Protein AF-A0A482X8E6-F1 (afdb_monomer)

Foldseek 3Di:
DDDPVVVVVVVVVVVVVVVVVVVVVVVVVVVVVVVVVFVVVVVVVPPDDDDDDDDDDDDDDDDDDPPDDPPDDDPDPVCLVDDPCPLVVVVVVLVVCCVPVVVDVVSVVVVCVSVVVVVD

Organism: Laodelphax striatellus (NCBI:txid195883)

Solvent-accessible surface area (backbone atoms only — not comparable to full-atom values): 7670 Å² total; per-residue (Å²): 134,78,57,73,70,58,54,50,51,51,52,51,53,51,50,52,50,49,55,51,54,49,52,53,49,51,51,51,50,54,52,48,53,56,50,49,56,57,49,55,58,51,60,74,60,67,88,63,83,90,80,86,83,88,80,90,84,90,81,92,79,85,90,73,94,71,95,74,71,75,85,75,75,81,88,47,67,72,58,69,76,63,52,91,56,58,66,65,56,49,46,69,61,45,52,58,38,54,72,78,37,66,87,42,66,65,48,53,53,53,47,49,58,49,31,55,76,68,76,94

InterPro domains:
  IPR021183 N-terminal acetyltransferase A, auxiliary subunit [PF12569] (1-120)

Secondary structure (DSSP, 8-state):
---HHHHHHHHHHHHHHHHHHHHHHHHHHHHHHHHHHHHHHHHHTTTS--------------S---TTS--PPP--HHHHHT-S-HHHHHHHHHHHHHHH-TT-HHHHHHHHHHHHHHT-

Radius of gyration: 27.65 Å; Cα contacts (8 Å, |Δi|>4): 21; chains: 1; bounding box: 57×36×81 Å

Sequence (120 aa):
NLAPSELKKLRNKQRKAKRKAELEKAQQVAAAEKREQHNKSRQAAGAAGGGAGGGAGGGGGADTAEPDLPQLDELVPDKLARVEDPLGQAIRFLQPLQQLCANQVETHLMGFEIYSRKGK

Mean predicted aligned error: 18.12 Å

pLDDT: mean 75.26, std 20.66, range [29.31, 97.62]

Structure (mmCIF, N/CA/C/O backbone):
data_AF-A0A482X8E6-F1
#
_entry.id   AF-A0A482X8E6-F1
#
loop_
_atom_site.group_PDB
_atom_site.id
_atom_site.type_symbol
_atom_site.label_atom_id
_atom_site.label_alt_id
_atom_site.label_comp_id
_atom_site.label_asym_id
_atom_site.label_entity_id
_atom_site.label_seq_id
_atom_site.pdbx_PDB_ins_code
_atom_site.Cartn_x
_atom_site.Cartn_y
_atom_site.Cartn_z
_atom_site.occupancy
_atom_site.B_iso_or_equiv
_atom_site.auth_seq_id
_atom_site.auth_comp_id
_atom_site.auth_asym_id
_atom_site.auth_atom_id
_atom_site.pdbx_PDB_model_num
ATOM 1 N N . ASN A 1 1 ? 38.240 -6.029 -62.771 1.00 67.25 1 ASN A N 1
ATOM 2 C CA . ASN A 1 1 ? 36.826 -5.633 -62.959 1.00 67.25 1 ASN A CA 1
ATOM 3 C C . ASN A 1 1 ? 35.924 -6.713 -62.384 1.00 67.25 1 ASN A C 1
ATOM 5 O O . ASN A 1 1 ? 35.838 -7.778 -62.975 1.00 67.25 1 ASN A O 1
ATOM 9 N N . LEU A 1 2 ? 35.340 -6.497 -61.196 1.00 68.19 2 LEU A N 1
ATOM 10 C CA . LEU A 1 2 ? 34.406 -7.465 -60.598 1.00 68.19 2 LEU A CA 1
ATOM 11 C C . LEU A 1 2 ? 33.139 -7.571 -61.453 1.00 68.19 2 LEU A C 1
ATOM 13 O O . LEU A 1 2 ? 32.633 -6.556 -61.932 1.00 68.19 2 LEU A O 1
ATOM 17 N N . ALA A 1 3 ? 32.610 -8.789 -61.590 1.00 72.81 3 ALA A N 1
ATOM 18 C CA . ALA A 1 3 ? 31.346 -9.024 -62.272 1.00 72.81 3 ALA A CA 1
ATOM 19 C C . ALA A 1 3 ? 30.212 -8.203 -61.614 1.00 72.81 3 ALA A C 1
ATOM 21 O O . ALA A 1 3 ? 30.176 -8.064 -60.384 1.00 72.81 3 ALA A O 1
ATOM 22 N N . PRO A 1 4 ? 29.264 -7.664 -62.401 1.00 70.56 4 PRO A N 1
ATOM 23 C CA . PRO A 1 4 ? 28.223 -6.757 -61.906 1.00 70.56 4 PRO A CA 1
ATOM 24 C C . PRO A 1 4 ? 27.350 -7.356 -60.785 1.00 70.56 4 PRO A C 1
ATOM 26 O O . PRO A 1 4 ? 26.844 -6.624 -59.930 1.00 70.56 4 PRO A O 1
ATOM 29 N N . SER A 1 5 ? 27.221 -8.685 -60.725 1.00 70.88 5 SER A N 1
ATOM 30 C CA . SER A 1 5 ? 26.515 -9.419 -59.666 1.00 70.88 5 SER A CA 1
ATOM 31 C C . SER A 1 5 ? 27.229 -9.370 -58.306 1.00 70.88 5 SER A C 1
ATOM 33 O O . SER A 1 5 ? 26.584 -9.153 -57.277 1.00 70.88 5 SER A O 1
ATOM 35 N N . GLU A 1 6 ? 28.556 -9.491 -58.286 1.00 76.62 6 GLU A N 1
ATOM 36 C CA . GLU A 1 6 ? 29.377 -9.433 -57.068 1.00 76.62 6 GLU A CA 1
ATOM 37 C C . GLU A 1 6 ? 29.485 -8.000 -56.531 1.00 76.62 6 GLU A C 1
ATOM 39 O O . GLU A 1 6 ? 29.415 -7.763 -55.323 1.00 76.62 6 GLU A O 1
ATOM 44 N N . LEU A 1 7 ? 29.511 -7.014 -57.431 1.00 71.75 7 LEU A N 1
ATOM 45 C CA . LEU A 1 7 ? 29.468 -5.588 -57.092 1.00 71.75 7 LEU A CA 1
ATOM 46 C C . LEU A 1 7 ? 28.164 -5.207 -56.366 1.00 71.75 7 LEU A C 1
ATOM 48 O O . LEU A 1 7 ? 28.181 -4.441 -55.398 1.00 71.75 7 LEU A O 1
ATOM 52 N N . LYS A 1 8 ? 27.028 -5.781 -56.785 1.00 77.69 8 LYS A N 1
ATOM 53 C CA . LYS A 1 8 ? 25.724 -5.576 -56.133 1.00 77.69 8 LYS A CA 1
ATOM 54 C C . LYS A 1 8 ? 25.665 -6.232 -54.750 1.00 77.69 8 LYS A C 1
ATOM 56 O O . LYS A 1 8 ? 25.189 -5.605 -53.802 1.00 77.69 8 LYS A O 1
ATOM 61 N N . LYS A 1 9 ? 26.191 -7.453 -54.601 1.00 83.12 9 LYS A N 1
ATOM 62 C CA . LYS A 1 9 ? 26.277 -8.142 -53.298 1.00 83.12 9 LYS A CA 1
ATOM 63 C C . LYS A 1 9 ? 27.169 -7.385 -52.315 1.00 83.12 9 LYS A C 1
ATOM 65 O O . LYS A 1 9 ? 26.769 -7.183 -51.168 1.00 83.12 9 LYS A O 1
ATOM 70 N N . LEU A 1 10 ? 28.326 -6.902 -52.768 1.00 77.38 10 LEU A N 1
ATOM 71 C CA . LEU A 1 10 ? 29.250 -6.115 -51.950 1.00 77.38 10 LEU A CA 1
ATOM 72 C C . LEU A 1 10 ? 28.598 -4.811 -51.469 1.00 77.38 10 LEU A C 1
ATOM 74 O O . LEU A 1 10 ? 28.631 -4.506 -50.276 1.00 77.38 10 LEU A O 1
ATOM 78 N N . ARG A 1 11 ? 27.929 -4.081 -52.372 1.00 82.19 11 ARG A N 1
ATOM 79 C CA . ARG A 1 11 ? 27.195 -2.850 -52.033 1.00 82.19 11 ARG A CA 1
ATOM 80 C C . ARG A 1 11 ? 26.067 -3.114 -51.037 1.00 82.19 11 ARG A C 1
ATOM 82 O O . ARG A 1 11 ? 25.924 -2.366 -50.074 1.00 82.19 11 ARG A O 1
ATOM 89 N N . ASN A 1 12 ? 25.307 -4.196 -51.203 1.00 84.75 12 ASN A N 1
ATOM 90 C CA . ASN A 1 12 ? 24.245 -4.560 -50.261 1.00 84.75 12 ASN A CA 1
ATOM 91 C C . ASN A 1 12 ? 24.797 -4.964 -48.885 1.00 84.75 12 ASN A C 1
ATOM 93 O O . ASN A 1 12 ? 24.251 -4.547 -47.862 1.00 84.75 12 ASN A O 1
ATOM 97 N N . LYS A 1 13 ? 25.910 -5.707 -48.845 1.00 88.94 13 LYS A N 1
ATOM 98 C CA . LYS A 1 13 ? 26.603 -6.076 -47.602 1.00 88.94 13 LYS A CA 1
ATOM 99 C C . LYS A 1 13 ? 27.118 -4.839 -46.864 1.00 88.94 13 LYS A C 1
ATOM 101 O O . LYS A 1 13 ? 26.875 -4.700 -45.668 1.00 88.94 13 LYS A O 1
ATOM 106 N N . GLN A 1 14 ? 27.743 -3.905 -47.581 1.00 83.31 14 GLN A N 1
ATOM 107 C CA . GLN A 1 14 ? 28.212 -2.637 -47.017 1.00 83.31 14 GLN A CA 1
ATOM 108 C C . GLN A 1 14 ? 27.055 -1.753 -46.540 1.00 83.31 14 GLN A C 1
ATOM 110 O O . GLN A 1 14 ? 27.146 -1.176 -45.462 1.00 83.31 14 GLN A O 1
ATOM 115 N N . ARG A 1 15 ? 25.939 -1.682 -47.278 1.00 84.69 15 ARG A N 1
ATOM 116 C CA . ARG A 1 15 ? 24.742 -0.942 -46.838 1.00 84.69 15 ARG A CA 1
ATOM 117 C C . ARG A 1 15 ? 24.146 -1.527 -45.560 1.00 84.69 15 ARG A C 1
ATOM 119 O O . ARG A 1 15 ? 23.799 -0.769 -44.660 1.00 84.69 15 ARG A O 1
ATOM 126 N N . LYS A 1 16 ? 24.059 -2.857 -45.453 1.00 86.88 16 LYS A N 1
ATOM 127 C CA . LYS A 1 16 ? 23.557 -3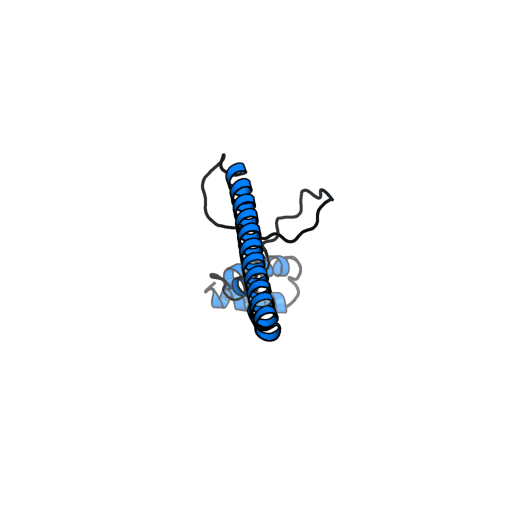.528 -44.244 1.00 86.88 16 LYS A CA 1
ATOM 128 C C . LYS A 1 16 ? 24.488 -3.307 -43.049 1.00 86.88 16 LYS A C 1
ATOM 130 O O . LYS A 1 16 ? 24.004 -3.013 -41.962 1.00 86.88 16 LYS A O 1
ATOM 135 N N . ALA A 1 17 ? 25.803 -3.393 -43.261 1.00 82.88 17 ALA A N 1
ATOM 136 C CA . ALA A 1 17 ? 26.796 -3.125 -42.223 1.00 82.88 17 ALA A CA 1
ATOM 137 C C . ALA A 1 17 ? 26.747 -1.665 -41.743 1.00 82.88 17 ALA A C 1
ATOM 139 O O . ALA A 1 17 ? 26.698 -1.427 -40.541 1.00 82.88 17 ALA A O 1
ATOM 140 N N . LYS A 1 18 ? 26.667 -0.700 -42.670 1.00 80.62 18 LYS A N 1
ATOM 141 C CA . LYS A 1 18 ? 26.551 0.729 -42.342 1.00 80.62 18 LYS A CA 1
ATOM 142 C C . LYS A 1 18 ? 25.270 1.037 -41.569 1.00 80.62 18 LYS A C 1
ATOM 144 O O . LYS A 1 18 ? 25.354 1.652 -40.518 1.00 80.62 18 LYS A O 1
ATOM 149 N N . ARG A 1 19 ? 24.114 0.525 -42.013 1.00 82.69 19 ARG A N 1
ATOM 150 C CA . ARG A 1 19 ? 22.837 0.719 -41.304 1.00 82.69 19 ARG A CA 1
ATOM 151 C C . ARG A 1 19 ? 22.859 0.120 -39.891 1.00 82.69 19 ARG A C 1
ATOM 153 O O . ARG A 1 19 ? 22.300 0.714 -38.979 1.00 82.69 19 ARG A O 1
ATOM 160 N N . LYS A 1 20 ? 23.500 -1.041 -39.703 1.00 89.12 20 LYS A N 1
ATOM 161 C CA . LYS A 1 20 ? 23.646 -1.657 -38.374 1.00 89.12 20 LYS A CA 1
ATOM 162 C C . LYS A 1 20 ? 24.547 -0.816 -37.462 1.00 89.12 20 LYS A C 1
ATOM 164 O O . LYS A 1 20 ? 24.162 -0.550 -36.333 1.00 89.12 20 LYS A O 1
ATOM 169 N N . ALA A 1 21 ? 25.697 -0.370 -37.970 1.00 82.38 21 ALA A N 1
ATOM 170 C CA . ALA A 1 21 ? 26.628 0.466 -37.214 1.00 82.38 21 ALA A CA 1
ATOM 171 C C . ALA A 1 21 ? 26.029 1.838 -36.854 1.00 82.38 21 ALA A C 1
ATOM 173 O O . ALA A 1 21 ? 26.267 2.349 -35.767 1.00 82.38 21 ALA A O 1
ATOM 174 N N . GLU A 1 22 ? 25.229 2.424 -37.745 1.00 81.06 22 GLU A N 1
ATOM 175 C CA . GLU A 1 22 ? 24.562 3.709 -37.520 1.00 81.06 22 GLU A CA 1
ATOM 176 C C . GLU A 1 22 ? 23.462 3.613 -36.455 1.00 81.06 22 GLU A C 1
ATOM 178 O O . GLU A 1 22 ? 23.411 4.456 -35.564 1.00 81.06 22 GLU A O 1
ATOM 183 N N . LEU A 1 23 ? 22.643 2.553 -36.482 1.00 78.75 23 LEU A N 1
ATOM 184 C CA . LEU A 1 23 ? 21.634 2.291 -35.447 1.00 78.75 23 LEU A CA 1
ATOM 185 C C . LEU A 1 23 ? 22.260 2.070 -34.068 1.00 78.75 23 LEU A C 1
ATOM 187 O O . LEU A 1 23 ? 21.781 2.620 -33.081 1.00 78.75 23 LEU A O 1
ATOM 191 N N . GLU A 1 24 ? 23.338 1.291 -33.999 1.00 81.25 24 GLU A N 1
ATOM 192 C CA . GLU A 1 24 ? 24.044 1.032 -32.742 1.00 81.25 24 GLU A CA 1
ATOM 193 C C . GLU A 1 24 ? 24.692 2.311 -32.192 1.00 81.25 24 GLU A C 1
ATOM 195 O O . GLU A 1 24 ? 24.561 2.614 -31.007 1.00 81.25 24 GLU A O 1
ATOM 200 N N . LYS A 1 25 ? 25.305 3.123 -33.063 1.00 83.44 25 LYS A N 1
ATOM 201 C CA . LYS A 1 25 ? 25.883 4.412 -32.671 1.00 83.44 25 LYS A CA 1
ATOM 202 C C . LYS A 1 25 ? 24.809 5.404 -32.211 1.00 83.44 25 LYS A C 1
ATOM 204 O O . LYS A 1 25 ? 25.016 6.085 -31.213 1.00 83.44 25 LYS A O 1
ATOM 209 N N . ALA A 1 26 ? 23.656 5.455 -32.880 1.00 79.62 26 ALA A N 1
ATOM 210 C CA . ALA A 1 26 ? 22.533 6.299 -32.469 1.00 79.62 26 ALA A CA 1
ATOM 211 C C . ALA A 1 26 ? 21.964 5.878 -31.102 1.00 79.62 26 ALA A C 1
ATOM 213 O O . ALA A 1 26 ? 21.686 6.732 -30.263 1.00 79.62 26 ALA A O 1
ATOM 214 N N . GLN A 1 27 ? 21.857 4.571 -30.836 1.00 76.50 27 GLN A N 1
ATOM 215 C CA . GLN A 1 27 ? 21.426 4.059 -29.530 1.0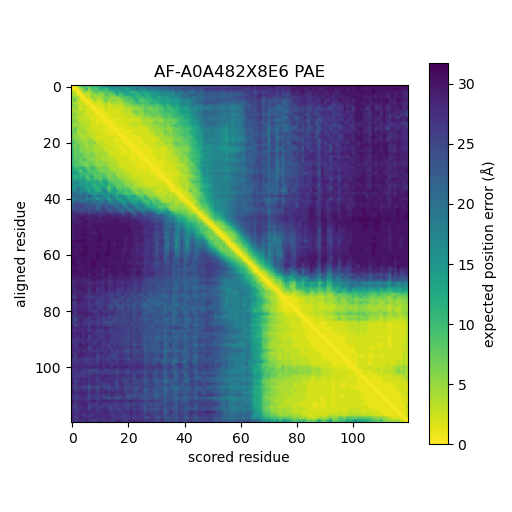0 76.50 27 GLN A CA 1
ATOM 216 C C . GLN A 1 27 ? 22.436 4.374 -28.420 1.00 76.50 27 GLN A C 1
ATOM 218 O O . GLN A 1 27 ? 22.033 4.743 -27.318 1.00 76.50 27 GLN A O 1
ATOM 223 N N . GLN A 1 28 ? 23.738 4.278 -28.703 1.00 73.69 28 GLN A N 1
ATOM 224 C CA . GLN A 1 28 ? 24.783 4.633 -27.739 1.00 73.69 28 GLN A CA 1
ATOM 225 C C . GLN A 1 28 ? 24.793 6.132 -27.419 1.00 73.69 28 GLN A C 1
ATOM 227 O O . GLN A 1 28 ? 24.916 6.490 -26.250 1.00 73.69 28 GLN A O 1
ATOM 232 N N . VAL A 1 29 ? 24.616 7.002 -28.421 1.00 80.12 29 VAL A N 1
ATOM 233 C CA . VAL A 1 29 ? 24.519 8.457 -28.209 1.00 80.12 29 VAL A CA 1
ATOM 234 C C . VAL A 1 29 ? 23.274 8.800 -27.394 1.00 80.12 29 VAL A C 1
ATOM 236 O O . VAL A 1 29 ? 23.396 9.481 -26.383 1.00 80.12 29 VAL A O 1
ATOM 239 N N . ALA A 1 30 ? 22.109 8.241 -27.732 1.00 74.38 30 ALA A N 1
ATOM 240 C CA . ALA A 1 30 ? 20.884 8.469 -26.964 1.00 74.38 30 ALA A CA 1
ATOM 241 C C . ALA A 1 30 ? 20.995 7.971 -25.508 1.00 74.38 30 ALA A C 1
ATOM 243 O O . ALA A 1 30 ? 20.509 8.620 -24.581 1.00 74.38 30 ALA A O 1
ATOM 244 N N . ALA A 1 31 ? 21.665 6.835 -25.276 1.00 72.81 31 ALA A N 1
ATOM 245 C CA . ALA A 1 31 ? 21.921 6.328 -23.928 1.00 72.81 31 ALA A CA 1
ATOM 246 C C . ALA A 1 31 ? 22.922 7.203 -23.152 1.00 72.81 31 ALA A C 1
ATOM 248 O O . ALA A 1 31 ? 22.752 7.404 -21.946 1.00 72.81 31 ALA A O 1
ATOM 249 N N . ALA A 1 32 ? 23.945 7.736 -23.828 1.00 72.75 32 ALA A N 1
ATOM 250 C CA . ALA A 1 32 ? 24.924 8.642 -23.236 1.00 72.75 32 ALA A CA 1
ATOM 251 C C . ALA A 1 32 ? 24.300 10.000 -22.887 1.00 72.75 32 ALA A C 1
ATOM 253 O O . ALA A 1 32 ? 24.457 10.452 -21.756 1.00 72.75 32 ALA A O 1
ATOM 254 N N . GLU A 1 33 ? 23.518 10.592 -23.791 1.00 72.06 33 GLU A N 1
ATOM 255 C CA . GLU A 1 33 ? 22.792 11.845 -23.553 1.00 72.06 33 GLU A CA 1
ATOM 256 C C . GLU A 1 33 ? 21.781 11.693 -22.411 1.00 72.06 33 GLU A C 1
ATOM 258 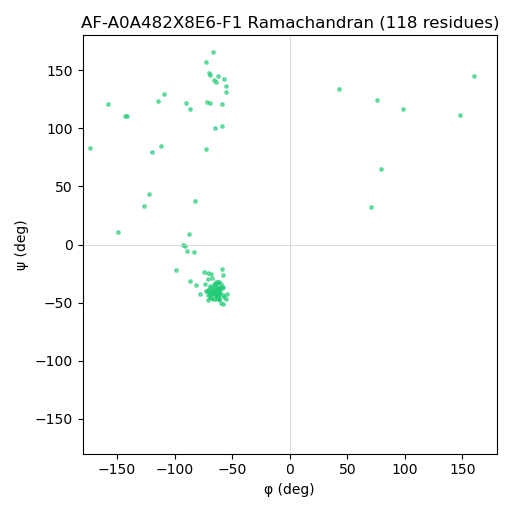O O . GLU A 1 33 ? 21.743 12.524 -21.503 1.00 72.06 33 GLU A O 1
ATOM 263 N N . LYS A 1 34 ? 21.031 10.580 -22.370 1.00 73.75 34 LYS A N 1
ATOM 264 C CA . LYS A 1 34 ? 20.117 10.282 -21.253 1.00 73.75 34 LYS A CA 1
ATOM 265 C C . LYS A 1 34 ? 20.867 10.133 -19.923 1.00 73.75 34 LYS A C 1
ATOM 267 O O . LYS A 1 34 ? 20.374 10.568 -18.881 1.00 73.75 34 LYS A O 1
ATOM 272 N N . ARG A 1 35 ? 22.068 9.542 -19.937 1.00 70.00 35 ARG A N 1
ATOM 273 C CA . ARG A 1 35 ? 22.916 9.398 -18.743 1.00 70.00 35 ARG A CA 1
ATOM 274 C C . ARG A 1 35 ? 23.516 10.731 -18.295 1.00 70.00 35 ARG A C 1
ATOM 276 O O . ARG A 1 35 ? 23.573 10.977 -17.092 1.00 70.00 35 ARG A O 1
ATOM 283 N N . GLU A 1 36 ? 23.950 11.580 -19.222 1.00 69.44 36 GLU A N 1
ATOM 284 C CA . GLU A 1 36 ? 24.519 12.895 -18.914 1.00 69.44 36 GLU A CA 1
ATOM 285 C C . GLU A 1 36 ? 23.453 13.850 -18.367 1.00 69.44 36 GLU A C 1
ATOM 287 O O . GLU A 1 36 ? 23.685 14.488 -17.339 1.00 69.44 36 GLU A O 1
ATOM 292 N N . GLN A 1 37 ? 22.250 13.859 -18.954 1.00 66.38 37 GLN A N 1
ATOM 293 C CA . GLN A 1 37 ? 21.103 14.611 -18.429 1.00 66.38 37 GLN A CA 1
ATOM 294 C C . GLN A 1 37 ? 20.754 14.188 -16.994 1.00 66.38 37 GLN A C 1
ATOM 296 O O . GLN A 1 37 ? 20.573 15.043 -16.125 1.00 66.38 37 GLN A O 1
ATOM 301 N N . HIS A 1 38 ? 20.749 12.881 -16.709 1.00 66.62 38 HIS A N 1
ATOM 302 C CA . HIS A 1 38 ? 20.505 12.361 -15.359 1.00 66.62 38 HIS A CA 1
ATOM 303 C C . HIS A 1 38 ? 21.629 12.695 -14.360 1.00 66.62 38 HIS A C 1
ATOM 305 O O . HIS A 1 38 ? 21.398 12.805 -13.155 1.00 66.62 38 HIS A O 1
ATOM 311 N N . ASN A 1 39 ? 22.869 12.852 -14.832 1.00 62.81 39 ASN A N 1
ATOM 312 C CA . ASN A 1 39 ? 23.993 13.213 -13.968 1.00 62.81 39 ASN A CA 1
ATOM 313 C C . ASN A 1 39 ? 24.044 14.727 -13.692 1.00 62.81 39 ASN A C 1
ATOM 315 O O . ASN A 1 39 ? 24.371 15.140 -12.579 1.00 62.81 39 ASN A O 1
ATOM 319 N N . LYS A 1 40 ? 23.663 15.554 -14.676 1.00 68.00 40 LYS A N 1
ATOM 320 C CA . LYS A 1 40 ? 23.540 17.013 -14.541 1.00 68.00 40 LYS A CA 1
ATOM 321 C C . LYS A 1 40 ? 22.456 17.393 -13.527 1.00 68.00 40 LYS A C 1
ATOM 323 O O . LYS A 1 40 ? 22.703 18.247 -12.678 1.00 68.00 40 LYS A O 1
ATOM 328 N N . SER A 1 41 ? 21.299 16.724 -13.561 1.00 58.59 41 SER A N 1
ATOM 329 C CA . SER A 1 41 ? 20.220 16.944 -12.586 1.00 58.59 41 SER A CA 1
ATOM 330 C C . SER A 1 41 ? 20.615 16.522 -11.165 1.00 58.59 41 SER A C 1
ATOM 332 O O . SER A 1 41 ? 20.267 17.209 -10.208 1.00 58.59 41 SER A O 1
ATOM 334 N N . ARG A 1 42 ? 21.429 15.466 -11.011 1.00 59.59 42 ARG A N 1
ATOM 335 C CA . ARG A 1 42 ? 22.009 15.082 -9.710 1.00 59.59 42 ARG A CA 1
ATOM 336 C C . ARG A 1 42 ? 23.033 16.082 -9.171 1.00 59.59 42 ARG A C 1
ATOM 338 O O . ARG A 1 42 ? 23.069 16.293 -7.964 1.00 59.59 42 ARG A O 1
ATOM 345 N N . GLN A 1 43 ? 23.858 16.700 -10.021 1.00 56.22 43 GLN A N 1
ATOM 346 C CA . GLN A 1 43 ? 24.848 17.687 -9.562 1.00 56.22 43 GLN A CA 1
ATOM 347 C C . GLN A 1 43 ? 24.216 19.008 -9.095 1.00 56.22 43 GLN A C 1
ATOM 349 O O . GLN A 1 43 ? 24.749 19.623 -8.177 1.00 56.22 43 GLN A O 1
ATOM 354 N N . ALA A 1 44 ? 23.068 19.417 -9.647 1.00 54.34 44 ALA A N 1
ATOM 355 C CA . ALA A 1 44 ? 22.346 20.605 -9.176 1.00 54.34 44 ALA A CA 1
ATOM 356 C C . ALA A 1 44 ? 21.680 20.412 -7.794 1.00 54.34 44 ALA A C 1
ATOM 358 O O . ALA A 1 44 ? 21.493 21.383 -7.068 1.00 54.34 44 ALA A O 1
ATOM 359 N N . ALA A 1 45 ? 21.378 19.169 -7.399 1.00 49.28 45 ALA A N 1
ATOM 360 C CA . ALA A 1 45 ? 20.802 18.831 -6.092 1.00 49.28 45 ALA A CA 1
ATOM 361 C C . ALA A 1 45 ? 21.857 18.568 -4.991 1.00 49.28 45 ALA A C 1
ATOM 363 O O . ALA A 1 45 ? 21.510 18.372 -3.831 1.00 49.28 45 ALA A O 1
ATOM 364 N N . GLY A 1 46 ? 23.151 18.552 -5.334 1.00 39.69 46 GLY A N 1
ATOM 365 C CA . GLY A 1 46 ? 24.234 18.084 -4.459 1.00 39.69 46 GLY A CA 1
ATOM 366 C C . GLY A 1 46 ? 24.852 19.110 -3.500 1.00 39.69 46 GLY A C 1
ATOM 367 O O . GLY A 1 46 ? 25.877 18.801 -2.898 1.00 39.69 46 GLY A O 1
ATOM 368 N N . ALA A 1 47 ? 24.290 20.313 -3.350 1.00 42.19 47 ALA A N 1
ATOM 369 C CA . ALA A 1 47 ? 24.835 21.339 -2.448 1.00 42.19 47 ALA A CA 1
ATOM 370 C C . ALA A 1 47 ? 24.229 21.328 -1.027 1.00 42.19 47 ALA A C 1
ATOM 372 O O . ALA A 1 47 ? 24.652 22.118 -0.186 1.00 42.19 47 ALA A O 1
ATOM 373 N N . ALA A 1 48 ? 23.280 20.435 -0.723 1.00 34.94 48 ALA A N 1
ATOM 374 C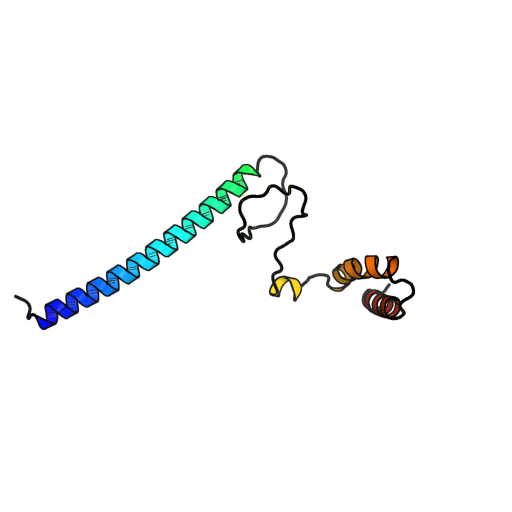 CA . ALA A 1 48 ? 22.696 20.326 0.612 1.00 34.94 48 ALA A CA 1
ATOM 375 C C . ALA A 1 48 ? 22.391 18.866 0.990 1.00 34.94 48 ALA A C 1
ATOM 377 O O . ALA A 1 48 ? 21.458 18.278 0.463 1.00 34.94 48 ALA A O 1
ATOM 378 N N . GLY A 1 49 ? 23.154 18.328 1.949 1.00 31.11 49 GLY A N 1
ATOM 379 C CA . GLY A 1 49 ? 22.730 17.233 2.835 1.00 31.11 49 GLY A CA 1
ATOM 380 C C . GLY A 1 49 ? 22.704 15.821 2.240 1.00 31.11 49 GLY A C 1
ATOM 381 O O . GLY A 1 49 ? 22.053 15.547 1.243 1.00 31.11 49 GLY A O 1
ATOM 382 N N . GLY A 1 50 ? 23.415 14.891 2.880 1.00 37.78 50 GLY A N 1
ATOM 383 C CA . GLY A 1 50 ? 23.511 13.501 2.442 1.00 37.78 50 GLY A CA 1
ATOM 384 C C . GLY A 1 50 ? 22.243 12.670 2.662 1.00 37.78 50 GLY A C 1
ATOM 385 O O . GLY A 1 50 ? 21.448 12.941 3.554 1.00 37.78 50 GLY A O 1
ATOM 386 N N . GLY A 1 51 ? 22.117 11.596 1.877 1.00 29.31 51 GLY A N 1
ATOM 387 C CA . GLY A 1 51 ? 21.126 10.541 2.092 1.00 29.31 51 GLY A CA 1
ATOM 388 C C . GLY A 1 51 ? 20.631 9.887 0.801 1.00 29.31 51 GLY A C 1
ATOM 389 O O . GLY A 1 51 ? 19.941 10.523 0.026 1.00 29.31 51 GLY A O 1
ATOM 390 N N . ALA A 1 52 ? 21.010 8.618 0.615 1.00 30.86 52 ALA A N 1
ATOM 391 C CA . ALA A 1 52 ? 20.291 7.516 -0.043 1.00 30.86 52 ALA A CA 1
ATOM 392 C C . ALA A 1 52 ? 19.509 7.713 -1.371 1.00 30.86 52 ALA A C 1
ATOM 394 O O . ALA A 1 52 ? 18.604 8.522 -1.491 1.00 30.86 52 ALA A O 1
ATOM 395 N N . GLY A 1 53 ? 19.735 6.770 -2.301 1.00 32.50 53 GLY A N 1
ATOM 396 C CA . GLY A 1 53 ? 18.704 6.299 -3.240 1.00 32.50 53 GLY A CA 1
ATOM 397 C C . GLY A 1 53 ? 18.728 6.919 -4.640 1.00 32.50 53 GLY A C 1
ATOM 398 O O . GLY A 1 53 ? 18.541 8.114 -4.816 1.00 32.50 53 GLY A O 1
ATOM 399 N N . GLY A 1 54 ? 18.970 6.092 -5.666 1.00 34.34 54 GLY A N 1
ATOM 400 C CA . GLY A 1 54 ? 18.683 6.430 -7.071 1.00 34.34 54 GLY A CA 1
ATOM 401 C C . GLY A 1 54 ? 17.172 6.558 -7.300 1.00 34.34 54 GLY A C 1
ATOM 402 O O . GLY A 1 54 ? 16.389 6.122 -6.471 1.00 34.34 54 GLY A O 1
ATOM 403 N N . GLY A 1 55 ? 16.651 7.110 -8.384 1.00 35.62 55 GLY A N 1
ATOM 404 C CA . GLY A 1 55 ? 17.138 7.356 -9.736 1.00 35.62 55 GLY A CA 1
ATOM 405 C C . GLY A 1 55 ? 15.873 7.546 -10.590 1.00 35.62 55 GLY A C 1
ATOM 406 O O . GLY A 1 55 ? 14.843 6.947 -10.293 1.00 35.62 55 GLY A O 1
ATOM 407 N N . ALA A 1 56 ? 15.941 8.430 -11.580 1.00 35.06 56 ALA A N 1
ATOM 408 C CA . ALA A 1 56 ? 14.806 9.056 -12.251 1.00 35.06 56 ALA A CA 1
ATOM 409 C C . ALA A 1 56 ? 13.833 8.135 -13.006 1.00 35.06 56 ALA A C 1
ATOM 411 O O . ALA A 1 56 ? 14.249 7.232 -13.734 1.00 35.06 56 ALA A O 1
ATOM 412 N N . GLY A 1 57 ? 12.555 8.518 -12.955 1.00 38.22 57 GLY A N 1
ATOM 413 C CA . GLY A 1 57 ? 11.531 8.213 -13.949 1.00 38.22 57 GLY A CA 1
ATOM 414 C C . GLY A 1 57 ? 11.076 9.512 -14.617 1.00 38.22 57 GLY A C 1
ATOM 415 O O . GLY A 1 57 ? 10.701 10.465 -13.940 1.00 38.22 57 GLY A O 1
ATOM 416 N N . GLY A 1 58 ? 11.173 9.570 -15.945 1.00 38.12 58 GLY A N 1
ATOM 417 C CA . GLY A 1 58 ? 10.594 10.622 -16.772 1.00 38.12 58 GLY A CA 1
ATOM 418 C C . GLY A 1 58 ? 9.425 10.051 -17.569 1.00 38.12 58 GLY A C 1
ATOM 419 O O . GLY A 1 58 ? 9.592 9.043 -18.254 1.00 38.12 58 GLY A O 1
ATOM 420 N N . GLY A 1 59 ? 8.281 10.728 -17.510 1.00 36.84 59 GLY A N 1
ATOM 421 C CA . GLY A 1 59 ? 7.123 10.560 -18.385 1.00 36.84 59 GLY A CA 1
ATOM 422 C C . GLY A 1 59 ? 6.551 11.948 -18.648 1.00 36.84 59 GLY A C 1
ATOM 423 O O . GLY A 1 59 ? 6.121 12.612 -17.715 1.00 36.84 59 GLY A O 1
ATOM 424 N N . GLY A 1 60 ? 6.691 12.427 -19.883 1.00 37.97 60 GLY A N 1
ATOM 425 C CA . GLY A 1 60 ? 6.586 13.837 -20.248 1.00 37.97 60 GLY A CA 1
ATOM 426 C C . GLY A 1 60 ? 5.186 14.446 -20.175 1.00 37.97 60 GLY A C 1
ATOM 427 O O . GLY A 1 60 ? 4.186 13.813 -20.498 1.00 37.97 60 GLY A O 1
ATOM 428 N N . GLY A 1 61 ? 5.183 15.732 -19.839 1.00 32.88 61 GLY A N 1
ATOM 429 C CA . GLY A 1 61 ? 4.074 16.669 -19.946 1.00 32.88 61 GLY A CA 1
ATOM 430 C C . GLY A 1 61 ? 4.613 18.051 -19.601 1.00 32.88 61 GLY A C 1
ATOM 431 O O . GLY A 1 61 ? 4.600 18.446 -18.442 1.00 32.88 61 GLY A O 1
ATOM 432 N N . ALA A 1 62 ? 5.213 18.720 -20.584 1.00 47.53 62 ALA A N 1
ATOM 433 C CA . ALA A 1 62 ? 5.645 20.100 -20.436 1.00 47.53 62 ALA A CA 1
ATOM 434 C C . ALA A 1 62 ? 4.420 21.024 -20.344 1.00 47.53 62 ALA A C 1
ATOM 436 O O . ALA A 1 62 ? 3.409 20.792 -21.005 1.00 47.53 62 ALA A O 1
ATOM 437 N N . ASP A 1 63 ? 4.589 22.080 -19.550 1.00 44.59 63 ASP A N 1
ATOM 438 C CA . ASP A 1 63 ? 3.853 23.343 -19.612 1.00 44.59 63 ASP A CA 1
ATOM 439 C C . ASP A 1 63 ? 2.448 23.387 -18.992 1.00 44.59 63 ASP A C 1
ATOM 441 O O . ASP A 1 63 ? 1.467 23.689 -19.659 1.00 44.59 63 ASP A O 1
ATOM 445 N N . THR A 1 64 ? 2.353 23.211 -17.672 1.00 45.03 64 THR A N 1
ATOM 446 C CA . THR A 1 64 ? 1.609 24.130 -16.782 1.00 45.03 64 THR A CA 1
ATOM 447 C C . THR A 1 64 ? 2.162 23.955 -15.369 1.00 45.03 64 THR A C 1
ATOM 449 O O . THR A 1 64 ? 2.170 22.855 -14.826 1.00 45.03 64 THR A O 1
ATOM 452 N N . ALA A 1 65 ? 2.681 25.033 -14.787 1.00 52.44 65 ALA A N 1
ATOM 453 C CA . ALA A 1 65 ? 3.129 25.059 -13.406 1.00 52.44 65 ALA A CA 1
ATOM 454 C C . ALA A 1 65 ? 1.930 24.849 -12.461 1.00 52.44 65 ALA A C 1
ATOM 456 O O . ALA A 1 65 ? 1.190 25.785 -12.184 1.00 52.44 65 ALA A O 1
ATOM 457 N N . GLU A 1 66 ? 1.768 23.625 -11.966 1.00 53.56 66 GLU A N 1
ATOM 458 C CA . GLU A 1 66 ? 0.968 23.272 -10.785 1.00 53.56 66 GLU A CA 1
ATOM 459 C C . GLU A 1 66 ? 1.970 22.819 -9.704 1.00 53.56 66 GLU A C 1
ATOM 461 O O . GLU A 1 66 ? 2.335 21.642 -9.638 1.00 53.56 66 GLU A O 1
ATOM 466 N N . PRO A 1 67 ? 2.558 23.758 -8.938 1.00 55.41 67 PRO A N 1
ATOM 467 C CA . PRO A 1 67 ? 3.706 23.490 -8.074 1.00 55.41 67 PRO A CA 1
ATOM 468 C C . PRO A 1 67 ? 3.330 22.887 -6.708 1.00 55.41 67 PRO A C 1
ATOM 470 O O . PRO A 1 67 ? 3.966 23.235 -5.717 1.00 55.41 67 PRO A O 1
ATOM 473 N N . ASP A 1 68 ? 2.326 22.007 -6.627 1.00 61.97 68 ASP A N 1
ATOM 474 C CA . ASP A 1 68 ? 1.962 21.379 -5.342 1.00 61.97 68 ASP A CA 1
ATOM 475 C C . ASP A 1 68 ? 1.391 19.953 -5.432 1.00 61.97 68 ASP A C 1
ATOM 477 O O . ASP A 1 68 ? 0.913 19.408 -4.436 1.00 61.97 68 ASP A O 1
ATOM 481 N N . LEU A 1 69 ? 1.451 19.283 -6.593 1.00 60.16 69 LEU A N 1
ATOM 482 C CA . LEU A 1 69 ? 1.138 17.853 -6.595 1.00 60.16 69 LEU A CA 1
ATOM 483 C C . LEU A 1 69 ? 2.287 17.096 -5.913 1.00 60.16 69 LEU A C 1
ATOM 485 O O . LEU A 1 69 ? 3.429 17.187 -6.380 1.00 60.16 69 LEU A O 1
ATOM 489 N N . PRO A 1 70 ? 2.017 16.325 -4.839 1.00 68.38 70 PRO A N 1
ATOM 490 C CA . PRO A 1 70 ? 3.037 15.491 -4.232 1.00 68.38 70 PRO A CA 1
ATOM 491 C C . PRO A 1 70 ? 3.604 14.580 -5.312 1.00 68.38 70 PRO A C 1
ATOM 493 O O . PRO A 1 70 ? 2.855 13.964 -6.073 1.00 68.38 70 PRO A O 1
ATOM 496 N N . GLN A 1 71 ? 4.932 14.532 -5.397 1.00 67.69 71 GLN A N 1
ATOM 497 C CA . GLN A 1 71 ? 5.628 13.712 -6.373 1.00 67.69 71 GLN A CA 1
ATOM 498 C C . GLN A 1 71 ? 5.209 12.253 -6.163 1.00 67.69 71 GLN A C 1
ATOM 500 O O . GLN A 1 71 ? 5.624 11.607 -5.203 1.00 67.69 71 GLN A O 1
ATOM 505 N N . LEU A 1 72 ? 4.317 11.764 -7.027 1.00 71.19 72 LEU A N 1
ATOM 506 C CA . LEU A 1 72 ? 3.845 10.390 -6.978 1.00 71.19 72 LEU A CA 1
ATOM 507 C C . LEU A 1 72 ? 5.007 9.492 -7.391 1.00 71.19 72 LEU A C 1
ATOM 509 O O . LEU A 1 72 ? 5.547 9.633 -8.491 1.00 71.19 72 LEU A O 1
ATOM 513 N N . ASP A 1 73 ? 5.392 8.577 -6.504 1.00 73.62 73 ASP A N 1
ATOM 514 C CA . ASP A 1 73 ? 6.345 7.531 -6.846 1.00 73.62 73 ASP A CA 1
ATOM 515 C C . ASP A 1 73 ? 5.838 6.758 -8.068 1.00 73.62 73 ASP A C 1
ATOM 517 O O . ASP A 1 73 ? 4.659 6.405 -8.171 1.00 73.62 73 ASP A O 1
ATOM 521 N N . GLU A 1 74 ? 6.742 6.482 -9.007 1.00 82.06 74 GLU A N 1
ATOM 522 C CA . GLU A 1 74 ? 6.408 5.724 -10.207 1.00 82.06 74 GLU A CA 1
ATOM 523 C C . GLU A 1 74 ? 5.872 4.337 -9.816 1.00 82.06 74 GLU A C 1
ATOM 525 O O . GLU A 1 74 ? 6.555 3.547 -9.152 1.00 82.06 74 GLU A O 1
ATOM 530 N N . LEU A 1 75 ? 4.636 4.040 -10.234 1.00 84.75 75 LEU A N 1
ATOM 531 C CA . LEU A 1 75 ? 3.940 2.791 -9.928 1.00 84.75 75 LEU A CA 1
ATOM 532 C C . LEU A 1 75 ? 4.540 1.632 -10.731 1.00 84.75 75 LEU A C 1
ATOM 534 O O . LEU A 1 75 ? 4.030 1.234 -11.776 1.00 84.75 75 LEU A O 1
ATOM 538 N N . VAL A 1 76 ? 5.644 1.081 -10.229 1.00 88.69 76 VAL A N 1
ATOM 539 C CA . VAL A 1 76 ? 6.312 -0.082 -10.820 1.00 88.69 76 VAL A CA 1
ATOM 540 C C . VAL A 1 76 ? 5.675 -1.370 -10.275 1.00 88.69 76 VAL A C 1
ATOM 542 O O . VAL A 1 76 ? 5.811 -1.636 -9.076 1.00 88.69 76 VAL A O 1
ATOM 545 N N . PRO A 1 77 ? 5.047 -2.215 -11.119 1.00 90.69 77 PRO A N 1
ATOM 546 C CA . PRO A 1 77 ? 4.352 -3.426 -10.670 1.00 90.69 77 PRO A CA 1
ATOM 547 C C . PRO A 1 77 ? 5.222 -4.366 -9.827 1.00 90.69 77 PRO A C 1
ATOM 549 O O . PRO A 1 77 ? 4.787 -4.830 -8.776 1.00 90.69 77 PRO A O 1
ATOM 552 N N . ASP A 1 78 ? 6.480 -4.580 -10.228 1.00 89.38 78 ASP A N 1
ATOM 553 C CA . ASP A 1 78 ? 7.413 -5.452 -9.499 1.00 89.38 78 ASP A CA 1
ATOM 554 C C . ASP A 1 78 ? 7.751 -4.927 -8.098 1.00 89.38 78 ASP A C 1
ATOM 556 O O . ASP A 1 78 ? 7.935 -5.717 -7.171 1.00 89.38 78 ASP A O 1
ATOM 560 N N . LYS A 1 79 ? 7.816 -3.599 -7.927 1.00 88.38 79 LYS A N 1
ATOM 561 C CA . LYS A 1 79 ? 8.073 -2.978 -6.620 1.00 88.38 79 LYS A CA 1
ATOM 562 C C . LYS A 1 79 ? 6.855 -3.105 -5.708 1.00 88.38 79 LYS A C 1
ATOM 564 O O . LYS A 1 79 ? 7.017 -3.404 -4.531 1.00 88.38 79 LYS A O 1
ATOM 569 N N . LEU A 1 80 ? 5.651 -2.926 -6.255 1.00 89.38 80 LEU A N 1
ATOM 570 C CA . LEU A 1 80 ? 4.394 -3.053 -5.509 1.00 89.38 80 LEU A CA 1
ATOM 571 C C . LEU A 1 80 ? 4.106 -4.505 -5.102 1.00 89.38 80 LEU A C 1
ATOM 573 O O . LEU A 1 80 ? 3.598 -4.751 -4.013 1.00 89.38 80 LEU A O 1
ATOM 577 N N . ALA A 1 81 ? 4.468 -5.474 -5.944 1.00 91.69 81 ALA A N 1
ATOM 578 C CA . ALA A 1 81 ? 4.274 -6.892 -5.652 1.00 91.69 81 ALA A CA 1
ATOM 579 C C . ALA A 1 81 ? 5.264 -7.448 -4.609 1.00 91.69 81 ALA A C 1
ATOM 581 O O . ALA A 1 81 ? 4.979 -8.468 -3.984 1.00 91.69 81 ALA A O 1
ATOM 582 N N . ARG A 1 82 ? 6.435 -6.817 -4.433 1.00 92.12 82 ARG A N 1
ATOM 583 C CA . ARG A 1 82 ? 7.532 -7.298 -3.566 1.00 92.12 82 ARG A CA 1
ATOM 584 C C . ARG A 1 82 ? 7.925 -6.283 -2.494 1.00 92.12 82 ARG A C 1
ATOM 586 O O . ARG A 1 82 ? 9.105 -6.036 -2.254 1.00 92.12 82 ARG A O 1
ATOM 593 N N . VAL A 1 83 ? 6.921 -5.684 -1.869 1.00 91.75 83 VAL A N 1
ATOM 594 C CA . VAL A 1 83 ? 7.094 -4.768 -0.741 1.00 91.75 83 VAL A CA 1
ATOM 595 C C . VAL A 1 83 ? 7.694 -5.497 0.469 1.00 91.75 83 VAL A C 1
ATOM 597 O O . VAL A 1 83 ? 7.296 -6.615 0.779 1.00 91.75 83 VAL A O 1
ATOM 600 N N . GLU A 1 84 ? 8.616 -4.836 1.176 1.00 92.56 84 GLU A N 1
ATOM 601 C CA . GLU A 1 84 ? 9.279 -5.372 2.376 1.00 92.56 84 GLU A CA 1
ATOM 602 C C . GLU A 1 84 ? 8.326 -5.522 3.579 1.00 92.56 84 GLU A C 1
ATOM 604 O O . GLU A 1 84 ? 8.310 -6.566 4.222 1.00 92.56 84 GLU A O 1
ATOM 609 N N . ASP A 1 85 ? 7.490 -4.512 3.853 1.00 94.12 85 ASP A N 1
ATOM 610 C CA . ASP A 1 85 ? 6.470 -4.54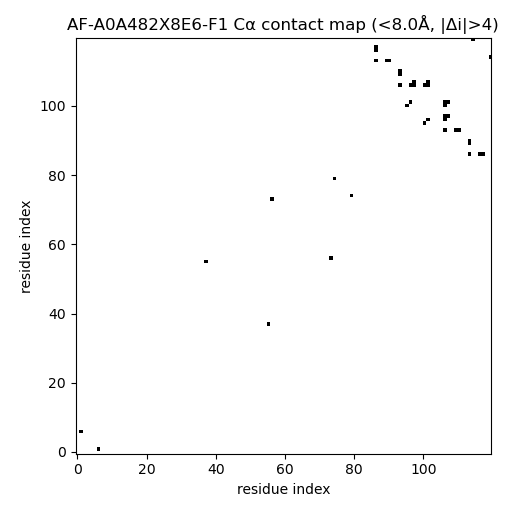2 4.917 1.00 94.12 85 ASP A CA 1
ATOM 611 C C . ASP A 1 85 ? 5.049 -4.371 4.338 1.00 94.12 85 ASP A C 1
ATOM 613 O O . ASP A 1 85 ? 4.484 -3.268 4.367 1.00 94.12 85 ASP A O 1
ATOM 617 N N . PRO A 1 86 ? 4.447 -5.441 3.781 1.00 94.38 86 PRO A N 1
ATOM 618 C CA . PRO A 1 86 ? 3.126 -5.360 3.162 1.00 94.38 86 PRO A CA 1
ATOM 619 C C . PRO A 1 86 ? 2.026 -5.020 4.180 1.00 94.38 86 PRO A C 1
ATOM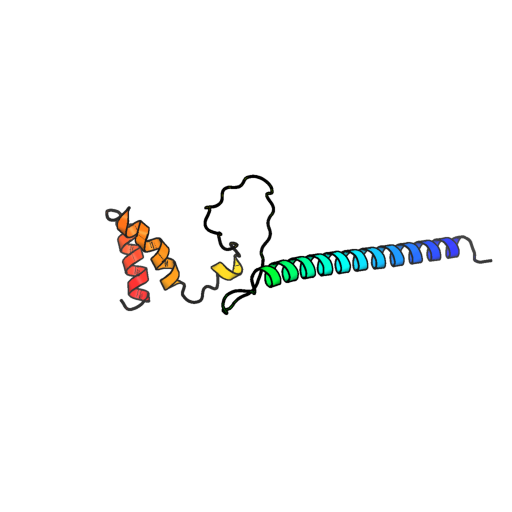 621 O O . PRO A 1 86 ? 1.111 -4.262 3.862 1.00 94.38 86 PRO A O 1
AT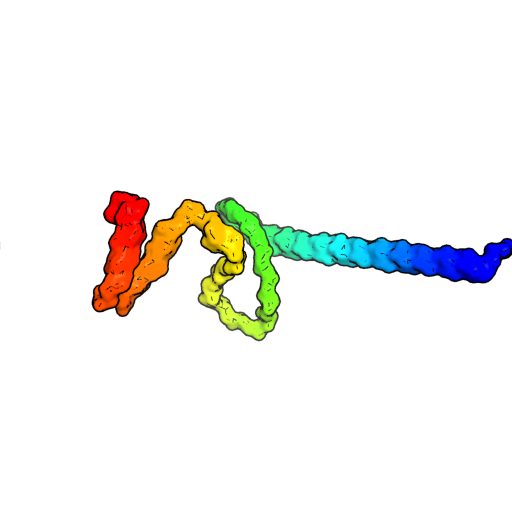OM 624 N N . LEU A 1 87 ? 2.131 -5.511 5.423 1.00 95.19 87 LEU A N 1
ATOM 625 C CA . LEU A 1 87 ? 1.159 -5.211 6.483 1.00 95.19 87 LEU A CA 1
ATOM 626 C C . LEU A 1 87 ? 1.257 -3.750 6.938 1.00 95.19 87 LEU A C 1
ATOM 628 O O . LEU A 1 87 ? 0.238 -3.102 7.170 1.00 95.19 87 LEU A O 1
ATOM 632 N N . GLY A 1 88 ? 2.468 -3.201 7.060 1.00 94.06 88 GLY A N 1
ATOM 633 C CA . GLY A 1 88 ? 2.675 -1.784 7.358 1.00 94.06 88 GLY A CA 1
ATOM 634 C C . GLY A 1 88 ? 2.169 -0.860 6.260 1.00 94.06 88 GLY A C 1
ATOM 635 O O . GLY A 1 88 ? 1.557 0.163 6.570 1.00 94.06 88 GLY A O 1
ATOM 636 N N . GLN A 1 89 ? 2.357 -1.223 4.989 1.00 93.94 89 GLN A N 1
ATOM 637 C CA . GLN A 1 89 ? 1.776 -0.457 3.886 1.00 93.94 89 GLN A CA 1
ATOM 638 C C . GLN A 1 89 ? 0.247 -0.528 3.877 1.00 93.94 89 GLN A C 1
ATOM 640 O O . GLN A 1 89 ? -0.392 0.511 3.726 1.00 93.94 89 GLN A O 1
ATOM 645 N N . ALA A 1 90 ? -0.345 -1.700 4.130 1.00 95.31 90 ALA A N 1
ATOM 646 C CA . ALA A 1 90 ? -1.799 -1.850 4.216 1.00 95.31 90 ALA A CA 1
ATOM 647 C C . ALA A 1 90 ? -2.426 -0.937 5.287 1.00 95.31 90 ALA A C 1
ATOM 649 O O . ALA A 1 90 ? -3.489 -0.361 5.059 1.00 95.31 90 ALA A O 1
ATOM 650 N N . ILE A 1 91 ? -1.745 -0.719 6.421 1.00 95.50 91 ILE A N 1
ATOM 651 C CA . ILE A 1 91 ? -2.224 0.182 7.487 1.00 95.50 91 ILE A CA 1
ATOM 652 C C . ILE A 1 91 ? -2.412 1.623 6.988 1.00 95.50 91 ILE A C 1
ATOM 654 O O . ILE A 1 91 ? -3.351 2.291 7.419 1.00 95.50 91 ILE A O 1
ATOM 658 N N . ARG A 1 92 ? -1.576 2.096 6.053 1.00 94.50 92 ARG A N 1
ATOM 659 C CA . ARG A 1 92 ? -1.701 3.452 5.484 1.00 94.50 92 ARG A CA 1
ATOM 660 C C . ARG A 1 92 ? -3.029 3.642 4.751 1.00 94.50 92 ARG A C 1
ATOM 662 O O . ARG A 1 92 ? -3.580 4.735 4.771 1.00 94.50 92 ARG A O 1
ATOM 669 N N . PHE A 1 93 ? -3.549 2.575 4.146 1.00 94.88 93 PHE A N 1
ATOM 670 C CA . PHE A 1 93 ? -4.855 2.566 3.485 1.00 94.88 93 PHE A CA 1
ATOM 671 C C . PHE A 1 93 ? -5.997 2.258 4.458 1.00 94.88 93 PHE A C 1
ATOM 673 O O . PHE A 1 93 ? -7.096 2.783 4.305 1.00 94.88 93 PHE A O 1
ATOM 680 N N . LEU A 1 94 ? -5.737 1.451 5.489 1.00 96.44 94 LEU A N 1
ATOM 681 C CA . LEU A 1 94 ? -6.718 1.139 6.526 1.00 96.44 94 LEU A CA 1
ATOM 682 C C . LEU A 1 94 ? -7.094 2.374 7.360 1.00 96.44 94 LEU A C 1
ATOM 684 O O . LEU A 1 94 ? -8.260 2.534 7.703 1.00 96.44 94 LEU A O 1
ATOM 688 N N . GLN A 1 95 ? -6.138 3.250 7.683 1.00 95.88 95 GLN A N 1
ATOM 689 C CA . GLN A 1 95 ? -6.375 4.413 8.548 1.00 95.88 95 GLN A CA 1
ATOM 690 C C . GLN A 1 95 ? -7.473 5.358 8.020 1.00 95.88 95 GLN A C 1
ATOM 692 O O . GLN A 1 95 ? -8.413 5.630 8.771 1.00 95.88 95 GLN A O 1
ATOM 697 N N . PRO A 1 96 ? -7.437 5.818 6.751 1.00 97.44 96 PRO A N 1
ATOM 698 C CA . PRO A 1 96 ? -8.531 6.604 6.182 1.00 97.44 96 PRO A CA 1
ATOM 699 C C . PRO A 1 96 ? -9.872 5.867 6.201 1.00 97.44 96 PRO A C 1
ATOM 701 O O . PRO A 1 96 ? -10.900 6.476 6.485 1.00 97.44 96 PRO A O 1
ATOM 704 N N . LEU A 1 97 ? -9.877 4.553 5.955 1.00 97.06 97 LEU A N 1
ATOM 705 C CA . LEU A 1 97 ? -11.104 3.753 5.991 1.00 97.06 97 LEU A CA 1
ATOM 706 C C . LEU A 1 97 ? -11.687 3.683 7.402 1.00 97.06 97 LEU A C 1
ATOM 708 O O . LEU A 1 97 ? -12.887 3.854 7.578 1.00 97.06 97 LEU A O 1
ATOM 712 N N . GLN A 1 98 ? -10.853 3.520 8.426 1.00 95.88 98 GLN A N 1
ATOM 713 C CA . GLN A 1 98 ? -11.304 3.553 9.818 1.00 95.88 98 GLN A CA 1
ATOM 714 C C . GLN A 1 98 ? -11.863 4.924 10.220 1.00 95.88 98 GLN A C 1
ATOM 716 O O . GLN A 1 98 ? -12.783 4.981 11.030 1.00 95.88 98 GLN A O 1
ATOM 721 N N . GLN A 1 99 ? -11.346 6.019 9.654 1.00 96.31 99 GLN A N 1
ATOM 722 C CA . GLN A 1 99 ? -11.826 7.376 9.940 1.00 96.31 99 GLN A CA 1
ATOM 723 C C . GLN A 1 99 ? -13.129 7.715 9.207 1.00 96.31 99 GLN A C 1
ATOM 725 O O . GLN A 1 99 ? -14.025 8.320 9.790 1.00 96.31 99 GLN A O 1
ATOM 730 N N . LEU A 1 100 ? -13.235 7.340 7.931 1.00 97.31 100 LEU A N 1
ATOM 731 C CA . LEU A 1 100 ? -14.326 7.767 7.048 1.00 97.31 100 LEU A CA 1
ATOM 732 C C . LEU A 1 100 ? -15.435 6.715 6.912 1.00 97.31 100 LEU A C 1
ATOM 734 O O . LEU A 1 100 ? -16.570 7.046 6.575 1.00 97.31 100 LEU A O 1
ATOM 738 N N . CYS A 1 101 ? -15.124 5.448 7.179 1.00 95.81 101 CYS A N 1
ATOM 739 C CA . CYS A 1 101 ? -16.006 4.299 6.976 1.00 95.81 101 CYS A CA 1
ATOM 740 C C . CYS A 1 101 ? -16.152 3.444 8.248 1.00 95.81 101 CYS A C 1
ATOM 742 O O . CYS A 1 101 ? -16.359 2.235 8.166 1.00 95.81 101 CYS A O 1
ATOM 744 N N . ALA A 1 102 ? -16.110 4.065 9.432 1.00 94.94 102 ALA A N 1
ATOM 745 C CA . ALA A 1 102 ? -16.182 3.374 10.725 1.00 94.94 102 ALA A CA 1
ATOM 746 C C . ALA A 1 102 ? -17.455 2.528 10.941 1.00 94.94 102 ALA A C 1
ATOM 748 O O . ALA A 1 102 ? -17.453 1.624 11.767 1.00 94.94 102 ALA A O 1
ATOM 749 N N . ASN A 1 103 ? -18.543 2.795 10.216 1.00 96.69 103 ASN A N 1
ATOM 750 C CA . ASN A 1 103 ? -19.796 2.039 10.341 1.00 96.69 103 ASN A CA 1
ATOM 751 C C . ASN A 1 103 ? -19.885 0.845 9.371 1.00 96.69 103 ASN A C 1
ATOM 753 O O . ASN A 1 103 ? -20.881 0.127 9.385 1.00 96.69 103 ASN A O 1
ATOM 757 N N . GLN A 1 104 ? -18.872 0.640 8.522 1.00 97.25 104 GLN A N 1
ATOM 758 C CA . GLN A 1 104 ? -18.800 -0.488 7.593 1.00 97.25 104 GLN A CA 1
ATOM 759 C C . GLN A 1 104 ? -18.099 -1.665 8.274 1.00 97.25 104 GLN A C 1
ATOM 761 O O . GLN A 1 104 ? -16.949 -1.547 8.707 1.00 97.25 104 GLN A O 1
ATOM 766 N N . VAL A 1 105 ? -18.782 -2.807 8.368 1.00 97.19 105 VAL A N 1
ATOM 767 C CA . VAL A 1 105 ? -18.254 -4.008 9.038 1.00 97.19 105 VAL A CA 1
ATOM 768 C C . VAL A 1 105 ? -16.980 -4.521 8.361 1.00 97.19 105 VAL A C 1
ATOM 770 O O . VAL A 1 105 ? -16.056 -4.975 9.030 1.00 97.19 105 VAL A O 1
ATOM 773 N N . GLU A 1 106 ? -16.874 -4.351 7.048 1.00 97.38 106 GLU A N 1
ATOM 774 C CA . GLU A 1 106 ? -15.728 -4.730 6.223 1.00 97.38 106 GLU A CA 1
ATOM 775 C C . GLU A 1 106 ? -14.452 -4.003 6.655 1.00 97.38 106 GLU A C 1
ATOM 777 O O . GLU A 1 106 ? -13.375 -4.598 6.672 1.00 97.38 106 GLU A O 1
ATOM 782 N N . THR A 1 107 ? -14.568 -2.736 7.070 1.00 97.25 107 THR A N 1
ATOM 783 C CA . THR A 1 107 ? -13.426 -1.955 7.571 1.00 97.25 107 THR A CA 1
ATOM 784 C C . THR A 1 107 ? -12.873 -2.569 8.856 1.00 97.25 107 THR A C 1
ATOM 786 O O . THR A 1 107 ? -11.655 -2.656 9.035 1.00 97.25 107 THR A O 1
ATOM 789 N N . HIS A 1 108 ? -13.757 -3.053 9.732 1.00 97.00 108 HIS A N 1
ATOM 790 C CA . HIS A 1 108 ? -13.370 -3.726 10.974 1.00 97.00 108 HIS A CA 1
ATOM 791 C C . HIS A 1 108 ? -12.772 -5.104 10.719 1.00 97.00 108 HIS A C 1
ATOM 793 O O . HIS A 1 108 ? -11.741 -5.427 11.306 1.00 97.00 108 HIS A O 1
ATOM 799 N N . LEU A 1 109 ? -13.368 -5.892 9.819 1.00 97.62 109 LEU A N 1
ATOM 800 C CA . LEU A 1 109 ? -12.847 -7.210 9.444 1.00 97.62 109 LEU A CA 1
ATOM 801 C C . LEU A 1 109 ? -11.449 -7.100 8.832 1.00 97.62 109 LEU A C 1
ATOM 803 O O . LEU A 1 109 ? -10.529 -7.791 9.267 1.00 97.62 109 LEU A O 1
ATOM 807 N N . MET A 1 110 ? -11.257 -6.169 7.897 1.00 96.12 110 MET A N 1
ATOM 808 C CA . MET A 1 110 ? -9.947 -5.908 7.305 1.00 96.12 110 MET A CA 1
ATOM 809 C C . MET A 1 110 ? -8.936 -5.429 8.351 1.00 96.12 110 MET A C 1
ATOM 811 O O . MET A 1 110 ? -7.784 -5.865 8.346 1.00 96.12 110 MET A O 1
ATOM 815 N N . GLY A 1 111 ? -9.359 -4.567 9.281 1.00 96.19 111 GLY A N 1
ATOM 816 C CA . GLY A 1 111 ? -8.514 -4.140 10.391 1.00 96.19 111 GLY A CA 1
ATOM 817 C C . GLY A 1 111 ? -8.068 -5.308 11.268 1.00 96.19 111 GLY A C 1
ATOM 818 O O . GLY A 1 111 ? -6.870 -5.472 11.499 1.00 96.19 111 GLY A O 1
ATOM 819 N N . PHE A 1 112 ? -9.009 -6.152 11.697 1.00 96.81 112 PHE A N 1
ATOM 820 C CA . PHE A 1 112 ? -8.727 -7.354 12.484 1.00 96.81 112 PHE A CA 1
ATOM 821 C C . PHE A 1 112 ? -7.727 -8.270 11.774 1.00 96.81 112 PHE A C 1
ATOM 823 O O . PHE A 1 112 ? -6.734 -8.694 12.359 1.00 96.81 112 PHE A O 1
ATOM 830 N N . GLU A 1 113 ? -7.948 -8.523 10.490 1.00 97.25 113 GLU A N 1
ATOM 831 C CA . GLU A 1 113 ? -7.088 -9.359 9.665 1.00 97.25 113 GLU A CA 1
ATOM 832 C C . GLU A 1 113 ? -5.645 -8.848 9.553 1.00 97.25 113 GLU A C 1
ATOM 834 O O . GLU A 1 113 ? -4.699 -9.646 9.579 1.00 97.25 113 GLU A O 1
ATOM 839 N N . ILE A 1 114 ? -5.465 -7.533 9.418 1.00 96.75 114 ILE A N 1
ATOM 840 C CA . ILE A 1 114 ? -4.142 -6.907 9.330 1.00 96.75 114 ILE A CA 1
ATOM 841 C C . ILE A 1 114 ? -3.440 -6.957 10.693 1.00 96.75 114 ILE A C 1
ATOM 843 O O . ILE A 1 114 ? -2.275 -7.359 10.767 1.00 96.75 114 ILE A O 1
ATOM 847 N N . TYR A 1 115 ? -4.129 -6.579 11.774 1.00 96.56 115 TYR A N 1
ATOM 848 C CA . TYR A 1 115 ? -3.536 -6.526 13.115 1.00 96.56 115 TYR A CA 1
ATOM 849 C C . TYR A 1 115 ? -3.248 -7.915 13.696 1.00 96.56 115 TYR A C 1
ATOM 851 O O . TYR A 1 115 ? -2.149 -8.132 14.209 1.00 96.56 115 TYR A O 1
ATOM 859 N N . SER A 1 116 ? -4.137 -8.889 13.475 1.00 96.69 116 SER A N 1
ATOM 860 C CA . SER A 1 116 ? -3.932 -10.284 13.880 1.00 96.69 116 SER A CA 1
ATOM 861 C C . SER A 1 116 ? -2.643 -10.862 13.285 1.00 96.69 116 SER A C 1
ATOM 863 O O . SER A 1 116 ? -1.823 -11.431 14.006 1.00 96.69 116 SER A O 1
ATOM 865 N N . ARG A 1 117 ? -2.391 -10.630 11.988 1.00 96.38 117 ARG A N 1
ATOM 866 C CA . ARG A 1 117 ? -1.145 -11.055 11.323 1.00 96.38 117 ARG A CA 1
ATOM 867 C C . ARG A 1 117 ? 0.085 -10.281 11.804 1.00 96.38 117 ARG A C 1
ATOM 869 O O . ARG A 1 117 ? 1.194 -10.800 11.733 1.00 96.38 117 ARG A O 1
ATOM 876 N N . LYS A 1 118 ? -0.103 -9.055 12.300 1.00 94.44 118 LYS A N 1
ATOM 877 C CA . LYS A 1 118 ? 0.956 -8.216 12.880 1.00 94.44 118 LYS A CA 1
ATOM 878 C C . LYS A 1 118 ? 1.243 -8.542 14.355 1.00 94.44 118 LYS A C 1
ATOM 880 O O . LYS A 1 118 ? 2.194 -7.990 14.905 1.00 94.44 118 LYS A O 1
ATOM 885 N N . GLY A 1 119 ? 0.452 -9.418 14.983 1.00 91.50 119 GLY A N 1
ATOM 886 C CA . GLY A 1 119 ? 0.570 -9.768 16.401 1.00 91.50 119 GLY A CA 1
ATOM 887 C C . GLY A 1 119 ? 0.145 -8.639 17.343 1.00 91.50 119 GLY A C 1
ATOM 888 O O . GLY A 1 119 ? 0.745 -8.479 18.406 1.00 91.50 119 GLY A O 1
ATOM 889 N N . LYS A 1 120 ? -0.826 -7.822 16.923 1.00 76.06 120 LYS A N 1
ATOM 890 C CA . LYS A 1 120 ? -1.355 -6.681 17.679 1.00 76.06 120 LYS A CA 1
ATOM 891 C C . LYS A 1 120 ? -2.859 -6.784 17.866 1.00 76.06 120 LYS A C 1
ATOM 893 O O . LYS A 1 120 ? -3.515 -7.369 16.977 1.00 76.06 120 LYS A O 1
#

=== Feature glossary ===
Key to the feature types in this record:

pLDDT. pLDDT is the predicted lDDT-Cα score: AlphaFold's confidence that the local environment of each residue (all inter-atomic distances within 15 Å) is correctly placed. It is a per-residue number between 0 and 100, with higher meaning more reliable.

Radius of gyration, Cα contacts, bounding box. The geometric summary reports three shape descriptors. Rg (radius of gyration) measures how spread out the Cα atoms are about their centre of mass; compact globular proteins have small Rg, elongated or unfolded ones large. Cα contacts (<8 Å, |i−j|>4) count long-range residue pairs in spatial proximity — high for tightly packed folds, near zero for rods or random coil. The bounding-box extents give the protein's footprint along x, y, z in Å.

Backbone torsions (φ/ψ). Backbone dihedral angles. Every residue except chain termini has a φ (preceding-C → N → Cα → C) and a ψ (N → Cα → C → next-N). They are reported in degrees following the IUPAC sign convention. Secondary structure is essentially a statement about which (φ, ψ) basin each residue occupies.

Contact-map, Ramachandran, and PAE plots. Plot images: a contact map (which residues are close in 3D, as an N×N binary image), a Ramachandran scatter (backbone torsion angles, revealing secondary-structure composition at a glance), and — for AlphaFold structures — a PAE heatmap (pairwise prediction confidence).

Predicted aligned error. Predicted Aligned Error (PAE) is an AlphaFold confidence matrix: entry (i, j) is the expected error in the position of residue j, in ångströms, when the prediction is superimposed on the true structure at residue i. Low PAE within a block of residues means that block is internally rigid and well-predicted; high PAE between two blocks means their relative placement is uncertain even if each block individually is confident.

Secondary structure (3-state, P-SEA). Three-state secondary structure (P-SEA) collapses the eight DSSP classes into helix (a), strand (b), and coil (c). P-SEA assigns these from Cα geometry alone — distances and angles — without requiring backbone oxygens, so it works on any Cα trace.

Solvent-accessible surface area. Solvent-accessible surface area (SASA) is the area in Å² traced out by the centre of a 1.4 Å probe sphere (a water molecule) rolled over the protein's van der Waals surface (Shrake–Rupley / Lee–Richards con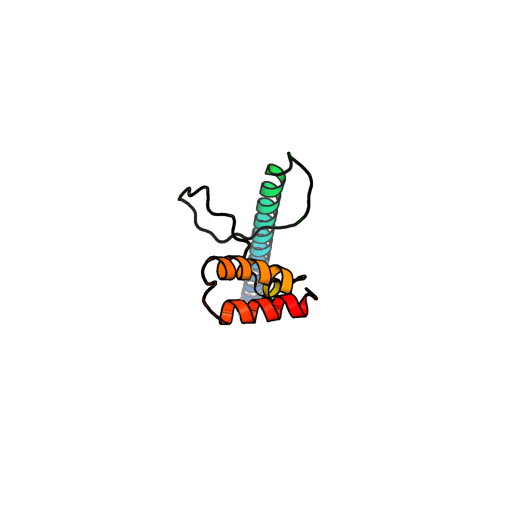struction). Buried residues have near-zero SASA; fully exposed residues can exceed 200 Å². The total SASA scales roughly with the number of surface residues.

Foldseek 3Di. The Foldseek 3Di string encodes local tertiary geometry as a 20-letter alphabet — one character per residue — derived from the relative positions of nearby Cα atoms. Unlike the amino-acid sequence, 3Di is a direct function of the 3D structure, so two proteins with the same fold have similar 3Di strings even at low sequence identity.

B-factor. For experimental (PDB) structures, the B-factor (temperature factor) quantifies the positional spread of each atom in the crystal — a combination of thermal vibration and static disorder — in units of Å². High B-factors mark flexible loops or poorly resolved regions; low B-factors mark the rigid, well-ordered core.

mmCIF coordinates. The mmCIF block holds the 3D Cartesian coordinates of each backbone atom (N, Cα, C, O) in ångströms. mmCIF is the PDB's canonical archive format — a tagged-loop text representation of the atomic model.

InterPro / GO / CATH / organism. Functional annotations link the protein to curated databases. InterPro entries identify conserved domains and families by matching the sequence against member-database signatures (Pfam, PROSITE, CDD, …). Gene Ontology (GO) terms describe molecular function, biological process, and cellular component in a controlled vocabulary. CATH places the structure in a hierarchical fold classification (Class/Architecture/Topology/Homologous-superfamily). The organism is the source species.

Rendered structure images. Structure images are PyMOL renders from six orthogonal camera directions. Cartoon representation draws helices as coils and strands as arrows; sticks shows the backbone as bonds; surface shows the solvent-excluded envelope. Rainbow coloring maps sequence position to hue (blue→red, N→C); chain coloring assigns a distinct color per polypeptide.

Sequence. This is the polypeptide sequence — one letter per residue, N-terminus first. Length ranges from a few dozen residues for small domains to over a thousand for large multi-domain proteins.

Secondary structure (8-state, DSSP). The SS8 string is DSSP's per-residue secondary-structure call. α-helix (H) means an i→i+4 H-bond ladder; β-strand (E) means the residue participates in a β-sheet; 3₁₀ (G) and π (I) are tighter and wider helices; T/S are turns/bends; '-' is loop.

Near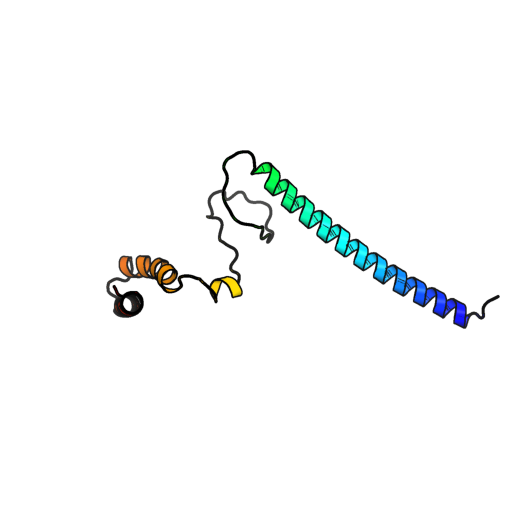est PDB structures. Structural nearest neighbors (via Foldseek easy-search vs the PDB). Reported per hit: target PDB id, E-value, and alignment TM-score. A TM-score above ~0.5 is the conventional threshold for 'same fold'.